Protein AF-A0A2H4YPV9-F1 (afdb_monomer_lite)

pLDDT: mean 78.79, std 18.48, range [28.16, 96.06]

Structure (mmCIF, N/CA/C/O backbone):
data_AF-A0A2H4YPV9-F1
#
_entry.id   AF-A0A2H4YPV9-F1
#
loop_
_atom_site.group_PDB
_atom_site.id
_atom_site.type_symbol
_atom_site.label_atom_id
_atom_site.label_alt_id
_atom_site.label_comp_id
_atom_site.label_asym_id
_atom_site.label_entity_id
_atom_site.label_seq_id
_atom_site.pdbx_PDB_ins_code
_atom_site.Cartn_x
_atom_site.Cartn_y
_atom_site.Cartn_z
_atom_site.occupancy
_atom_site.B_iso_or_equiv
_atom_site.auth_seq_id
_atom_site.auth_comp_id
_atom_site.auth_asym_id
_atom_site.auth_atom_id
_atom_site.pdbx_PDB_model_num
ATOM 1 N N . MET A 1 1 ? -13.874 -29.409 2.229 1.00 28.16 1 MET A N 1
ATOM 2 C CA . MET A 1 1 ? -12.732 -29.081 1.347 1.00 28.16 1 MET A CA 1
ATOM 3 C C . MET A 1 1 ? -13.156 -27.949 0.430 1.00 28.16 1 MET A C 1
ATOM 5 O O . MET A 1 1 ? -14.057 -28.154 -0.370 1.00 28.16 1 MET A O 1
ATOM 9 N N . PHE A 1 2 ? -12.592 -26.752 0.589 1.00 29.55 2 PHE A N 1
ATOM 10 C CA . PHE A 1 2 ? -12.852 -25.642 -0.331 1.00 29.55 2 PHE A CA 1
ATOM 11 C C . PHE A 1 2 ? -11.854 -25.733 -1.492 1.00 29.55 2 PHE A C 1
ATOM 13 O O . PHE A 1 2 ? -10.652 -25.669 -1.233 1.00 29.55 2 PHE A O 1
ATOM 20 N N . PRO A 1 3 ? -12.304 -25.900 -2.747 1.00 36.28 3 PRO A N 1
ATOM 21 C CA . PRO A 1 3 ? -11.403 -25.900 -3.883 1.00 36.28 3 PRO A CA 1
ATOM 22 C C . PRO A 1 3 ? -10.930 -24.463 -4.099 1.00 36.28 3 PRO A C 1
ATOM 24 O O . PRO A 1 3 ? -11.750 -23.556 -4.227 1.00 36.28 3 PRO A O 1
ATOM 27 N N . ASN A 1 4 ? -9.611 -24.272 -4.058 1.00 38.09 4 ASN A N 1
ATOM 28 C CA . ASN A 1 4 ? -8.846 -23.132 -4.566 1.00 38.09 4 ASN A CA 1
ATOM 29 C C . ASN A 1 4 ? -9.707 -21.984 -5.114 1.00 38.09 4 ASN A C 1
ATOM 31 O O . ASN A 1 4 ? -9.974 -21.910 -6.317 1.00 38.09 4 ASN A O 1
ATOM 35 N N . ARG A 1 5 ? -10.124 -21.068 -4.229 1.00 31.33 5 ARG A N 1
ATOM 36 C CA . ARG A 1 5 ? -10.693 -19.784 -4.638 1.00 31.33 5 ARG A CA 1
ATOM 37 C C . ARG A 1 5 ? -9.573 -18.993 -5.305 1.00 31.33 5 ARG A C 1
ATOM 39 O O . ARG A 1 5 ? -8.854 -18.248 -4.648 1.00 31.33 5 ARG A O 1
ATOM 46 N N . ARG A 1 6 ? -9.410 -19.183 -6.617 1.00 36.03 6 ARG A N 1
ATOM 47 C CA . ARG A 1 6 ? -8.766 -18.194 -7.481 1.00 36.03 6 ARG A CA 1
ATOM 48 C C . ARG A 1 6 ? -9.401 -16.853 -7.124 1.00 36.03 6 ARG A C 1
ATOM 50 O O . ARG A 1 6 ? -10.625 -16.729 -7.167 1.00 36.03 6 ARG A O 1
ATOM 57 N N . PHE A 1 7 ? -8.587 -15.893 -6.702 1.00 32.81 7 PHE A N 1
ATOM 58 C CA . PHE A 1 7 ? -9.031 -14.517 -6.550 1.00 32.81 7 PHE A CA 1
ATOM 59 C C . PHE A 1 7 ? -9.623 -14.095 -7.898 1.00 32.81 7 PHE A C 1
ATOM 61 O O . PHE A 1 7 ? -8.915 -14.062 -8.903 1.00 32.81 7 PHE A O 1
ATOM 68 N N . TRP A 1 8 ? -10.933 -13.852 -7.949 1.00 33.91 8 TRP A N 1
ATOM 69 C CA . TRP A 1 8 ? -11.574 -13.299 -9.135 1.00 33.91 8 TRP A CA 1
ATOM 70 C C . TRP A 1 8 ? -11.128 -11.838 -9.255 1.00 33.91 8 TRP A C 1
ATOM 72 O O . TRP A 1 8 ? -11.745 -10.936 -8.694 1.00 33.91 8 TRP A O 1
ATOM 82 N N . VAL A 1 9 ? -10.033 -11.599 -9.978 1.00 42.66 9 VAL A N 1
ATOM 83 C CA . VAL A 1 9 ? -9.605 -10.264 -10.437 1.00 42.66 9 VAL A CA 1
ATOM 84 C C . VAL A 1 9 ? -10.377 -9.920 -11.725 1.00 42.66 9 VAL A C 1
ATOM 86 O O . VAL A 1 9 ? -9.798 -9.533 -12.728 1.00 42.66 9 VAL A O 1
ATOM 89 N N . GLY A 1 10 ? -11.687 -10.193 -11.741 1.00 33.72 10 GLY A N 1
ATOM 90 C CA . GLY A 1 10 ? -12.486 -10.236 -12.973 1.00 33.72 10 GLY A CA 1
ATOM 91 C C . GLY A 1 10 ? -13.178 -8.927 -13.351 1.00 33.72 10 GLY A C 1
ATOM 92 O O . GLY A 1 10 ? -13.371 -8.691 -14.530 1.00 33.72 10 GLY A O 1
ATOM 93 N N . ASP A 1 11 ? -13.514 -8.067 -12.383 1.00 41.62 11 ASP A N 1
ATOM 94 C CA . ASP A 1 11 ? -14.366 -6.884 -12.640 1.00 41.62 11 ASP A CA 1
ATOM 95 C C . ASP A 1 11 ? -14.076 -5.682 -11.725 1.00 41.62 11 ASP A C 1
ATOM 97 O O . ASP A 1 11 ? -14.858 -4.732 -11.617 1.00 41.62 11 ASP A O 1
ATOM 101 N N . ARG A 1 12 ? -12.944 -5.684 -11.013 1.00 54.03 12 ARG A N 1
ATOM 102 C CA . ARG A 1 12 ? -12.634 -4.583 -10.094 1.00 54.03 12 ARG A CA 1
ATOM 103 C C . ARG A 1 12 ? -12.061 -3.410 -10.881 1.00 54.03 12 ARG A C 1
ATOM 105 O O . ARG A 1 12 ? -10.853 -3.336 -11.088 1.00 54.03 12 ARG A O 1
ATOM 112 N N . LYS A 1 13 ? -12.923 -2.466 -11.279 1.00 58.62 13 LYS A N 1
ATOM 113 C CA . LYS A 1 13 ? -12.476 -1.101 -11.601 1.00 58.62 13 LYS A CA 1
ATOM 114 C C . LYS A 1 13 ? -11.578 -0.621 -10.460 1.00 58.62 13 LYS A C 1
ATOM 116 O O . LYS A 1 13 ? -11.922 -0.801 -9.289 1.00 58.62 13 LYS A O 1
ATOM 121 N N . HIS A 1 14 ? -10.424 -0.055 -10.799 1.00 62.91 14 HIS A N 1
ATOM 122 C CA . HIS A 1 14 ? -9.534 0.529 -9.803 1.00 62.91 14 HIS A CA 1
ATOM 12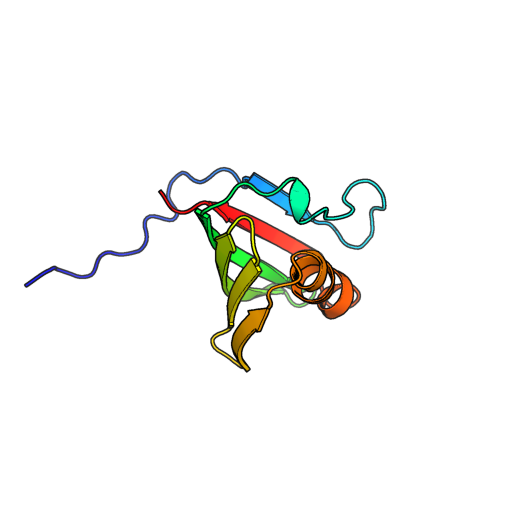3 C C . HIS A 1 14 ? -10.314 1.572 -9.008 1.00 62.91 14 HIS A C 1
ATOM 125 O O . HIS A 1 14 ? -10.974 2.427 -9.598 1.00 62.91 14 HIS A O 1
ATOM 131 N N . ALA A 1 15 ? -10.254 1.489 -7.683 1.00 60.38 15 ALA A N 1
ATOM 132 C CA . ALA A 1 15 ? -10.867 2.509 -6.845 1.00 60.38 15 ALA A CA 1
ATOM 133 C C . ALA A 1 15 ? -10.028 3.795 -6.886 1.00 60.38 15 ALA A C 1
ATOM 135 O O . ALA A 1 15 ? -10.578 4.890 -6.877 1.00 60.38 15 ALA A O 1
ATOM 136 N N . TYR A 1 16 ? -8.702 3.647 -6.984 1.00 67.00 16 TYR A N 1
ATOM 137 C CA . TYR A 1 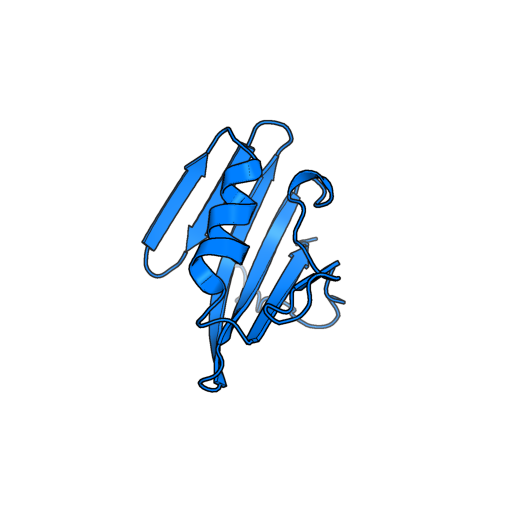16 ? -7.750 4.752 -7.047 1.00 67.00 16 TYR A CA 1
ATOM 138 C C . TYR A 1 16 ? -6.582 4.381 -7.968 1.00 67.00 16 TYR A C 1
ATOM 140 O O . TYR A 1 16 ? -6.148 3.222 -7.992 1.00 67.00 16 TYR A O 1
ATOM 148 N N . LEU A 1 17 ? -6.088 5.377 -8.708 1.00 67.56 17 LEU A N 1
ATOM 149 C CA . LEU A 1 17 ? -4.900 5.303 -9.555 1.00 67.56 17 LEU A CA 1
ATOM 150 C C . LEU A 1 17 ? -3.954 6.443 -9.182 1.00 67.56 17 LEU A C 1
ATOM 152 O O . LEU A 1 17 ? -4.322 7.613 -9.276 1.00 67.56 17 LEU A O 1
ATOM 156 N N . PHE A 1 18 ? -2.736 6.084 -8.797 1.00 68.81 18 PHE A N 1
ATOM 157 C CA . PHE A 1 18 ? -1.646 7.026 -8.576 1.00 68.81 18 PHE A CA 1
ATOM 158 C C . PHE A 1 18 ? -0.670 6.988 -9.753 1.00 68.81 18 PHE A C 1
ATOM 160 O O . PHE A 1 18 ? -0.280 5.903 -10.189 1.00 68.81 18 PHE A O 1
ATOM 167 N N . TRP A 1 19 ? -0.243 8.164 -10.220 1.00 65.25 19 TRP A N 1
ATOM 168 C CA . TRP A 1 19 ? 0.857 8.314 -11.170 1.00 65.25 19 TRP A CA 1
ATOM 169 C C . TRP A 1 19 ? 1.874 9.308 -10.615 1.00 65.25 19 TRP A C 1
ATOM 171 O O . TRP A 1 19 ? 1.572 10.491 -10.464 1.00 65.25 19 TRP A O 1
ATOM 181 N N . GLU A 1 20 ? 3.087 8.821 -10.359 1.00 62.50 20 GLU A N 1
ATOM 182 C CA . GLU A 1 20 ? 4.173 9.578 -9.736 1.00 62.50 20 GLU A CA 1
ATOM 183 C C . GLU A 1 20 ? 4.414 10.957 -10.364 1.00 62.50 20 GLU A C 1
ATOM 185 O O . GLU A 1 20 ? 4.548 11.956 -9.661 1.00 62.50 20 GLU A O 1
ATOM 190 N N . LYS A 1 21 ? 4.440 11.032 -11.697 1.00 60.91 21 LYS A N 1
ATOM 191 C CA . LYS A 1 21 ? 4.838 12.248 -12.419 1.00 60.91 21 LYS A CA 1
ATOM 192 C C . LYS A 1 21 ? 3.739 13.302 -12.526 1.00 60.91 21 LYS A C 1
ATOM 194 O O . LYS A 1 21 ? 3.906 14.282 -13.248 1.00 60.91 21 LYS A O 1
ATOM 199 N N . SER A 1 22 ? 2.608 13.119 -11.849 1.00 62.31 22 SER A N 1
ATOM 200 C CA . SER A 1 22 ? 1.477 14.031 -11.956 1.00 62.31 22 SER A CA 1
ATOM 201 C C . SER A 1 22 ? 0.999 14.489 -10.574 1.00 62.31 22 SER A C 1
ATOM 203 O O . SER A 1 22 ? 0.331 13.726 -9.873 1.00 62.31 22 SER A O 1
ATOM 205 N N . PRO A 1 23 ? 1.227 15.773 -10.219 1.00 59.25 23 PRO A N 1
ATOM 206 C CA . PRO A 1 23 ? 0.726 16.382 -8.982 1.00 59.25 23 PRO A CA 1
ATOM 207 C C . PRO A 1 23 ? -0.793 16.255 -8.809 1.00 59.25 23 PRO A C 1
ATOM 209 O O . PRO A 1 23 ? -1.304 16.312 -7.699 1.00 59.25 23 PRO A O 1
ATOM 212 N N . LYS A 1 24 ? -1.526 16.053 -9.913 1.00 64.06 24 LYS A N 1
ATOM 213 C CA . LYS A 1 24 ? -2.981 15.861 -9.912 1.00 64.06 24 LYS A CA 1
ATOM 214 C C . LYS A 1 24 ? -3.440 14.562 -9.241 1.00 64.06 24 LYS A C 1
ATOM 216 O O . LYS A 1 24 ? -4.631 14.440 -8.986 1.00 64.06 24 LYS A O 1
ATOM 221 N N . TYR A 1 25 ? -2.545 13.604 -8.990 1.00 66.12 25 TYR A N 1
ATOM 222 C CA . TYR A 1 25 ? -2.894 12.312 -8.388 1.00 66.12 25 TYR A CA 1
ATOM 223 C C . TYR A 1 25 ? -2.298 12.131 -6.994 1.00 66.12 25 TYR A C 1
ATOM 225 O O . TYR A 1 25 ? -2.038 11.003 -6.605 1.00 66.12 25 TYR A O 1
ATOM 233 N N . GLU A 1 26 ? -2.051 13.203 -6.237 1.00 75.00 26 GLU A N 1
ATOM 234 C CA . GLU A 1 26 ? -1.576 13.069 -4.858 1.00 75.00 26 GLU A CA 1
ATOM 235 C C . GLU A 1 26 ? -2.509 12.161 -4.035 1.00 75.00 26 GLU A C 1
ATOM 237 O O . GLU A 1 26 ? -3.714 12.390 -3.949 1.00 75.00 26 GLU A O 1
ATOM 242 N N . PHE A 1 27 ? -1.953 11.105 -3.439 1.00 81.44 27 PHE A N 1
ATOM 243 C CA . PHE A 1 27 ? -2.728 10.138 -2.680 1.00 81.44 27 PHE A CA 1
ATOM 244 C C . PHE A 1 27 ? -3.032 10.671 -1.279 1.00 81.44 27 PHE A C 1
ATOM 246 O O . PHE A 1 27 ? -2.131 10.972 -0.488 1.00 81.44 27 PHE A O 1
ATOM 253 N N . ASN A 1 28 ? -4.322 10.723 -0.953 1.00 84.62 28 ASN A N 1
ATOM 254 C CA . ASN A 1 28 ? -4.821 11.067 0.368 1.00 84.62 28 ASN A CA 1
ATOM 255 C C . ASN A 1 28 ? -5.409 9.819 1.055 1.00 84.62 28 ASN A C 1
ATOM 257 O O . ASN A 1 28 ? -6.515 9.392 0.717 1.00 84.62 28 ASN A O 1
ATOM 261 N N . PRO A 1 29 ? -4.732 9.245 2.069 1.00 84.19 29 PRO A N 1
ATOM 262 C CA . PRO A 1 29 ? -5.210 8.053 2.772 1.00 84.19 29 PRO A CA 1
ATOM 263 C C . PRO A 1 29 ? -6.599 8.198 3.400 1.00 84.19 29 PRO A C 1
ATOM 265 O O . PRO A 1 29 ? -7.265 7.193 3.640 1.00 84.19 29 PRO A O 1
ATOM 268 N N . ARG A 1 30 ? -7.041 9.431 3.688 1.00 84.38 30 ARG A N 1
ATOM 269 C CA . ARG A 1 30 ? -8.355 9.706 4.287 1.00 84.38 30 ARG A CA 1
ATOM 270 C C . ARG A 1 30 ? -9.511 9.533 3.305 1.00 84.38 30 ARG A C 1
ATOM 272 O O . ARG A 1 30 ? -10.626 9.286 3.746 1.00 84.38 30 ARG A O 1
ATOM 279 N N . GLU A 1 31 ? -9.252 9.643 2.004 1.00 84.44 31 GLU A N 1
ATOM 280 C CA . GLU A 1 31 ? -10.262 9.441 0.958 1.00 84.44 31 GLU A CA 1
ATOM 281 C C . GLU A 1 31 ? -10.538 7.960 0.695 1.00 84.44 31 GLU A C 1
ATOM 283 O O . GLU A 1 31 ? -11.586 7.618 0.150 1.00 84.44 31 GLU A O 1
ATOM 288 N N . LEU A 1 32 ? -9.624 7.074 1.102 1.00 86.06 32 LEU A N 1
ATOM 289 C CA . LEU A 1 32 ? -9.822 5.634 1.031 1.00 86.06 32 LEU A CA 1
ATOM 290 C C . LEU A 1 32 ? -10.846 5.217 2.110 1.00 86.06 32 LEU A C 1
ATOM 292 O O . LEU A 1 32 ? -10.650 5.531 3.285 1.00 86.06 32 LEU A O 1
ATOM 296 N N . PRO A 1 33 ? -11.941 4.509 1.786 1.00 88.12 33 PRO A N 1
ATOM 297 C CA . PRO A 1 33 ? -12.881 4.049 2.802 1.00 88.12 33 PRO A CA 1
ATOM 298 C C . PRO A 1 33 ? -12.257 2.954 3.671 1.00 88.12 33 PRO A C 1
ATOM 300 O O . PRO A 1 33 ? -11.242 2.354 3.321 1.00 88.12 33 PRO A O 1
ATOM 303 N N . ASP A 1 34 ? -12.878 2.668 4.808 1.00 90.69 34 ASP A N 1
ATOM 304 C CA . ASP A 1 34 ? -12.496 1.503 5.601 1.00 90.69 34 ASP A CA 1
ATOM 305 C C . ASP A 1 34 ? -12.805 0.201 4.847 1.00 90.69 34 ASP A C 1
ATOM 307 O O . ASP A 1 34 ? -13.790 0.085 4.099 1.00 90.69 34 ASP A O 1
ATOM 311 N N . GLY A 1 35 ? -11.939 -0.790 5.036 1.00 90.62 35 GLY A N 1
ATOM 312 C CA . GLY A 1 35 ? -12.054 -2.091 4.396 1.00 90.62 35 GLY A CA 1
ATOM 313 C C . GLY A 1 35 ? -10.715 -2.739 4.084 1.00 90.62 35 GLY A C 1
ATOM 314 O O . GLY A 1 35 ? -9.647 -2.251 4.457 1.00 90.62 35 GLY A O 1
ATOM 315 N N . ASP A 1 36 ? -10.810 -3.855 3.372 1.00 92.12 36 ASP A N 1
ATOM 316 C CA . ASP A 1 36 ? -9.671 -4.627 2.900 1.00 92.12 36 ASP A CA 1
ATOM 317 C C . ASP A 1 36 ? -9.414 -4.320 1.419 1.00 92.12 36 ASP A C 1
ATOM 319 O O . ASP A 1 36 ? -10.346 -4.119 0.636 1.00 92.12 36 ASP A O 1
ATOM 323 N N . PHE A 1 37 ? -8.146 -4.273 1.029 1.00 91.19 37 PHE A N 1
ATOM 324 C CA . PHE A 1 37 ? -7.689 -3.866 -0.291 1.00 91.19 37 PHE A CA 1
ATOM 325 C C . PHE A 1 37 ? -6.531 -4.743 -0.762 1.00 91.19 37 PHE A C 1
ATOM 327 O O . PHE A 1 37 ? -5.682 -5.158 0.027 1.00 91.19 37 PHE A O 1
ATOM 334 N N . ILE A 1 38 ? -6.471 -4.964 -2.071 1.00 92.44 38 ILE A N 1
ATOM 335 C CA . ILE A 1 38 ? -5.262 -5.409 -2.764 1.00 92.44 38 ILE A CA 1
ATOM 336 C C . ILE A 1 38 ? -4.693 -4.203 -3.493 1.00 92.44 38 ILE A C 1
ATOM 338 O O . ILE A 1 38 ? -5.420 -3.494 -4.190 1.00 92.44 38 ILE A O 1
ATOM 342 N N . ILE A 1 39 ? -3.399 -3.969 -3.327 1.00 91.06 39 ILE A N 1
ATOM 343 C CA . ILE A 1 39 ? -2.686 -2.872 -3.965 1.00 91.06 39 ILE A CA 1
ATOM 344 C C . ILE A 1 39 ? -1.648 -3.475 -4.893 1.00 91.06 39 ILE A C 1
ATOM 346 O O . ILE A 1 39 ? -0.840 -4.291 -4.460 1.00 91.06 39 ILE A O 1
ATOM 350 N N . ASN A 1 40 ? -1.679 -3.072 -6.157 1.00 90.44 40 ASN A N 1
ATOM 351 C CA . ASN A 1 40 ? -0.700 -3.479 -7.150 1.00 90.44 40 ASN A CA 1
ATOM 352 C C . ASN A 1 40 ? 0.200 -2.287 -7.485 1.00 90.44 40 ASN A C 1
ATOM 354 O O . ASN A 1 40 ? -0.287 -1.254 -7.947 1.00 90.44 40 ASN A O 1
ATOM 358 N N . ILE A 1 41 ? 1.493 -2.430 -7.225 1.00 89.62 41 ILE A N 1
ATOM 359 C CA . ILE A 1 41 ? 2.533 -1.445 -7.513 1.00 89.62 41 ILE A CA 1
ATOM 360 C C . ILE A 1 41 ? 3.199 -1.884 -8.815 1.00 89.62 41 ILE A C 1
ATOM 362 O O . ILE A 1 41 ? 3.775 -2.966 -8.878 1.00 89.62 41 ILE A O 1
ATOM 366 N N . VAL A 1 42 ? 3.097 -1.066 -9.857 1.00 88.62 42 VAL A N 1
ATOM 367 C CA . VAL A 1 42 ? 3.663 -1.340 -11.183 1.00 88.62 42 VAL A CA 1
ATOM 368 C C . VAL A 1 42 ? 4.894 -0.467 -11.373 1.00 88.62 42 VAL A C 1
ATOM 370 O O . VAL A 1 42 ? 4.787 0.761 -11.347 1.00 88.62 42 VAL A O 1
ATOM 373 N N . TYR A 1 43 ? 6.055 -1.091 -11.540 1.00 87.62 43 TYR A N 1
ATOM 374 C CA . TYR A 1 43 ? 7.342 -0.411 -11.668 1.00 87.62 43 TYR A CA 1
ATOM 375 C C . TYR A 1 43 ? 7.663 -0.078 -13.130 1.00 87.62 43 TYR A C 1
ATOM 377 O O . TYR A 1 43 ? 7.162 -0.718 -14.053 1.00 87.62 43 TYR A O 1
ATOM 385 N N . TYR A 1 44 ? 8.565 0.883 -13.353 1.00 83.88 44 TYR A N 1
ATOM 386 C CA . TYR A 1 44 ? 9.037 1.230 -14.704 1.00 83.88 44 TYR A CA 1
ATOM 387 C C . TYR A 1 44 ? 9.757 0.076 -15.436 1.00 83.88 44 TYR A C 1
ATOM 389 O O . TYR A 1 44 ? 9.931 0.142 -16.650 1.00 83.88 44 TYR A O 1
ATOM 397 N N . THR A 1 45 ? 10.177 -0.976 -14.723 1.00 86.06 45 THR A N 1
ATOM 398 C CA . THR A 1 45 ? 10.836 -2.169 -15.288 1.00 86.06 45 THR A CA 1
ATOM 399 C C . THR A 1 45 ? 9.866 -3.179 -15.910 1.00 86.06 45 THR A C 1
ATOM 401 O O . THR A 1 45 ? 10.311 -4.208 -16.406 1.00 86.06 45 THR A O 1
ATOM 404 N N . ASN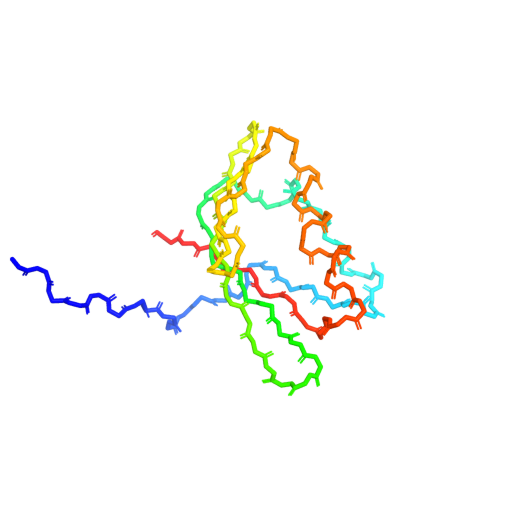 A 1 46 ? 8.559 -2.889 -15.924 1.00 75.38 46 ASN A N 1
ATOM 405 C CA . ASN A 1 46 ? 7.468 -3.825 -16.238 1.00 75.38 46 ASN A CA 1
ATOM 406 C C . ASN A 1 46 ? 7.263 -4.946 -15.202 1.00 75.38 46 ASN A C 1
ATOM 408 O O . ASN A 1 46 ? 6.461 -5.849 -15.436 1.00 75.38 46 ASN A O 1
ATOM 412 N N . ASP A 1 47 ? 7.923 -4.870 -14.045 1.00 86.06 47 ASP A N 1
ATOM 413 C CA . ASP A 1 47 ? 7.619 -5.727 -12.902 1.00 86.06 47 ASP A CA 1
ATOM 414 C C . ASP A 1 47 ? 6.418 -5.181 -12.119 1.00 86.06 47 ASP A C 1
ATOM 416 O O . ASP A 1 47 ? 6.162 -3.971 -12.081 1.00 86.06 47 ASP A O 1
ATOM 420 N N . CYS A 1 48 ? 5.692 -6.071 -11.443 1.00 88.19 48 CYS A N 1
ATOM 421 C CA . CYS A 1 48 ? 4.607 -5.695 -10.545 1.00 88.19 48 CYS A CA 1
ATOM 422 C C . CYS A 1 48 ? 4.736 -6.372 -9.181 1.00 88.19 48 CYS A C 1
ATOM 424 O O . CYS A 1 48 ? 5.152 -7.527 -9.082 1.00 88.19 48 CYS A O 1
ATOM 426 N N . HIS A 1 49 ? 4.317 -5.663 -8.136 1.00 90.31 49 HIS A N 1
ATOM 427 C CA . HIS A 1 49 ? 4.312 -6.152 -6.764 1.00 90.31 49 HIS A CA 1
ATOM 428 C C . HIS A 1 49 ? 2.954 -5.931 -6.112 1.00 90.31 49 HIS A C 1
ATOM 430 O O . HIS A 1 49 ? 2.440 -4.813 -6.076 1.00 90.31 49 HIS A O 1
ATOM 436 N N . ALA A 1 50 ? 2.380 -7.003 -5.572 1.00 92.25 50 ALA A N 1
ATOM 437 C CA . ALA A 1 50 ? 1.080 -6.965 -4.923 1.00 92.25 50 ALA A CA 1
ATOM 438 C C . ALA A 1 50 ? 1.226 -7.021 -3.399 1.00 92.25 50 ALA A C 1
ATOM 440 O O . ALA A 1 50 ? 1.891 -7.902 -2.854 1.00 92.25 50 ALA A O 1
ATOM 441 N N . ILE A 1 51 ? 0.541 -6.111 -2.711 1.00 93.75 51 ILE A N 1
ATOM 442 C CA . ILE A 1 51 ? 0.438 -6.076 -1.249 1.00 93.75 51 ILE A CA 1
ATOM 4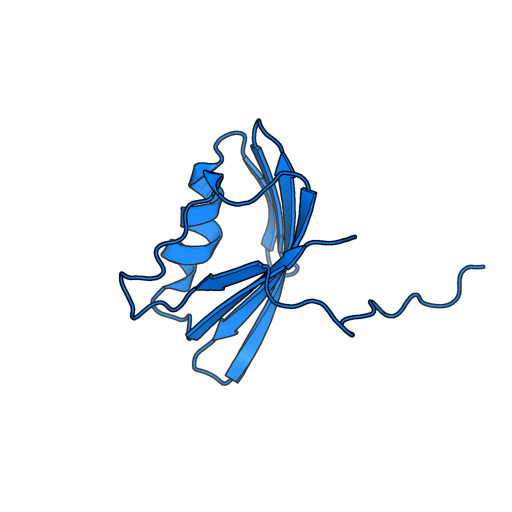43 C C . ILE A 1 51 ? -1.032 -6.073 -0.826 1.00 93.75 51 ILE A C 1
ATOM 445 O O . ILE A 1 51 ? -1.913 -5.646 -1.578 1.00 93.75 51 ILE A O 1
ATOM 449 N N . ALA A 1 52 ? -1.306 -6.536 0.390 1.00 95.25 52 ALA A N 1
ATOM 450 C CA . ALA A 1 52 ? -2.628 -6.442 0.997 1.00 95.25 52 ALA A CA 1
ATOM 451 C C . ALA A 1 52 ? -2.658 -5.301 2.019 1.00 95.25 52 ALA A C 1
ATOM 453 O O . ALA A 1 52 ? -1.700 -5.089 2.758 1.00 95.25 52 ALA A O 1
ATOM 454 N N . LEU A 1 53 ? -3.769 -4.576 2.075 1.00 94.62 53 LEU A N 1
ATOM 455 C CA . LEU A 1 53 ? -4.011 -3.503 3.033 1.00 94.62 53 LEU A CA 1
ATOM 456 C C . LEU A 1 53 ? -5.351 -3.746 3.719 1.00 94.62 53 LEU A C 1
ATOM 458 O O . LEU A 1 53 ? -6.358 -3.964 3.059 1.00 94.62 53 LEU A O 1
ATOM 462 N N . ARG A 1 54 ? -5.380 -3.597 5.035 1.00 94.75 54 ARG A N 1
ATOM 463 C CA . ARG A 1 54 ? -6.590 -3.371 5.817 1.00 94.75 54 ARG A CA 1
ATOM 464 C C . ARG A 1 54 ? -6.546 -1.955 6.360 1.00 94.75 54 ARG A C 1
ATOM 466 O O . ARG A 1 54 ? -5.625 -1.605 7.093 1.00 94.75 54 ARG A O 1
ATOM 473 N N . LYS A 1 55 ? -7.544 -1.148 6.021 1.00 91.81 55 LYS A N 1
ATOM 474 C CA . LYS A 1 55 ? -7.718 0.208 6.542 1.00 91.81 55 LYS A CA 1
ATOM 475 C C . LYS A 1 55 ? -8.914 0.252 7.487 1.00 91.81 55 LYS A C 1
ATOM 477 O O . LYS A 1 55 ? -9.996 -0.228 7.149 1.00 91.81 55 LYS A O 1
ATOM 482 N N . LYS A 1 56 ? -8.712 0.862 8.650 1.00 89.44 56 LYS A N 1
ATOM 483 C CA . LYS A 1 56 ? -9.732 1.167 9.657 1.00 89.44 56 LYS A CA 1
ATOM 484 C C . LYS A 1 56 ? -9.657 2.655 10.003 1.00 89.44 56 LYS A C 1
ATOM 486 O O . LYS A 1 56 ? -8.625 3.292 9.798 1.00 89.44 56 LYS A O 1
ATOM 491 N N . GLN A 1 57 ? -10.710 3.190 10.610 1.00 82.44 57 GLN A N 1
ATOM 492 C CA . GLN A 1 57 ? -10.764 4.585 11.051 1.00 82.44 57 GLN A CA 1
ATOM 493 C C . GLN A 1 57 ? -9.577 4.992 11.945 1.00 82.44 57 GLN A C 1
ATOM 495 O O . GLN A 1 57 ? -9.113 6.127 11.869 1.00 82.44 57 GLN A O 1
ATOM 500 N N . CYS A 1 58 ? -9.070 4.062 12.759 1.00 84.00 58 CYS A N 1
ATOM 501 C CA . CYS A 1 58 ? -7.973 4.277 13.703 1.00 84.00 58 CYS A CA 1
ATOM 502 C C . CYS A 1 58 ? -6.598 3.789 13.220 1.00 84.00 58 CYS A C 1
ATOM 504 O O . CYS A 1 58 ? -5.671 3.775 14.021 1.00 84.00 58 CYS A O 1
ATOM 506 N N . GLY A 1 59 ? -6.444 3.343 11.966 1.00 92.06 59 GLY A N 1
ATOM 507 C CA . GLY A 1 59 ? -5.141 2.866 11.504 1.00 92.06 59 GLY A CA 1
ATOM 508 C C . GLY A 1 59 ? -5.151 1.963 10.277 1.00 92.06 59 GLY A C 1
ATOM 509 O O . GLY A 1 59 ? -6.158 1.779 9.589 1.00 92.06 59 GLY A O 1
ATOM 510 N N . ILE A 1 60 ? -3.986 1.386 10.008 1.00 94.88 60 ILE A N 1
ATOM 511 C CA . ILE A 1 60 ? -3.701 0.543 8.853 1.00 94.88 60 ILE A CA 1
ATOM 512 C C . ILE A 1 60 ? -2.943 -0.719 9.262 1.00 94.88 60 ILE A C 1
ATOM 514 O O . ILE A 1 60 ? -2.115 -0.714 10.173 1.00 94.88 60 ILE A O 1
ATOM 518 N N . GLU A 1 61 ? -3.194 -1.798 8.532 1.00 95.88 61 GLU A N 1
ATOM 519 C CA . GLU A 1 61 ? -2.400 -3.023 8.557 1.00 95.88 61 GLU A CA 1
ATOM 520 C C . GLU A 1 61 ? -2.016 -3.342 7.106 1.00 95.88 61 GLU A C 1
ATOM 522 O O . GLU A 1 61 ? -2.888 -3.565 6.267 1.00 95.88 61 GLU A O 1
ATOM 527 N N . VAL A 1 62 ? -0.724 -3.323 6.787 1.00 94.81 62 VAL A N 1
ATOM 528 C CA . VAL A 1 62 ? -0.189 -3.596 5.447 1.00 94.81 62 VAL A CA 1
ATOM 529 C C . VAL A 1 62 ? 0.588 -4.900 5.491 1.00 94.81 62 VAL A C 1
ATOM 531 O O . VAL A 1 62 ? 1.523 -5.040 6.272 1.00 94.81 62 VAL A O 1
ATOM 534 N N . PHE A 1 63 ? 0.223 -5.854 4.645 1.00 95.31 63 PHE A N 1
ATOM 535 C CA . PHE A 1 63 ? 0.981 -7.080 4.445 1.00 95.31 63 PHE A CA 1
ATOM 536 C C . PHE A 1 63 ? 1.691 -7.031 3.095 1.00 95.31 63 PHE A C 1
ATOM 538 O O . PHE A 1 63 ? 1.052 -7.046 2.039 1.00 95.31 63 PHE A O 1
ATOM 545 N N . ASN A 1 64 ? 3.018 -6.994 3.144 1.00 93.31 64 ASN A N 1
ATOM 546 C CA . ASN A 1 64 ? 3.886 -7.061 1.983 1.00 93.31 64 ASN A CA 1
ATOM 547 C C . ASN A 1 64 ? 4.594 -8.427 1.981 1.00 93.31 64 ASN A C 1
ATOM 549 O O . ASN A 1 64 ? 5.331 -8.707 2.924 1.00 93.31 64 ASN A O 1
ATOM 553 N N . PRO A 1 65 ? 4.430 -9.266 0.943 1.00 92.12 65 PRO A N 1
ATOM 554 C CA . PRO A 1 65 ? 5.078 -10.579 0.877 1.00 92.12 65 PRO A CA 1
ATOM 555 C C . PRO A 1 65 ? 6.603 -10.564 1.073 1.00 92.12 65 PRO A C 1
ATOM 557 O O . PRO A 1 65 ? 7.155 -11.554 1.544 1.00 92.12 65 PRO A O 1
ATOM 560 N N . ASN A 1 66 ? 7.271 -9.450 0.754 1.00 90.81 66 ASN A N 1
ATOM 561 C CA . ASN A 1 66 ? 8.725 -9.303 0.864 1.00 90.81 66 ASN A CA 1
ATOM 562 C C . ASN A 1 66 ? 9.181 -8.736 2.221 1.00 90.81 66 ASN A C 1
ATOM 564 O O . ASN A 1 66 ? 10.327 -8.941 2.607 1.00 90.81 66 ASN A O 1
ATOM 568 N N . GLU A 1 67 ? 8.317 -8.004 2.934 1.00 91.81 67 GLU A N 1
ATOM 569 C CA . GLU A 1 67 ? 8.677 -7.280 4.173 1.00 91.81 67 GLU A CA 1
ATOM 570 C C . GLU A 1 67 ? 7.930 -7.793 5.417 1.00 91.81 67 GLU A C 1
ATOM 572 O O . GLU A 1 67 ? 8.294 -7.470 6.545 1.00 91.81 67 GLU A O 1
ATOM 577 N N . GLY A 1 68 ? 6.879 -8.591 5.231 1.00 93.88 68 GLY A N 1
ATOM 578 C CA . GLY A 1 68 ? 5.994 -9.050 6.294 1.00 93.88 68 GLY A CA 1
ATOM 579 C C . GLY A 1 68 ? 4.856 -8.073 6.606 1.00 93.88 68 GLY A C 1
ATOM 580 O O . GLY A 1 68 ? 4.342 -7.365 5.736 1.00 93.88 68 GLY A O 1
ATOM 581 N N . LEU A 1 69 ? 4.402 -8.099 7.861 1.00 95.12 69 LEU A N 1
ATOM 582 C CA . LEU A 1 69 ? 3.249 -7.338 8.341 1.00 95.12 69 LEU A CA 1
ATOM 583 C C . LEU A 1 69 ? 3.691 -6.035 9.017 1.00 95.12 69 LEU A C 1
ATOM 585 O O . LEU A 1 69 ? 4.402 -6.059 10.018 1.00 95.12 69 LEU A O 1
ATOM 589 N N . PHE A 1 70 ? 3.185 -4.913 8.520 1.00 93.94 70 PHE A N 1
ATOM 590 C CA . PHE A 1 70 ? 3.328 -3.583 9.100 1.00 93.94 70 PHE A CA 1
ATOM 591 C C . PHE A 1 70 ? 1.984 -3.104 9.660 1.00 93.94 70 PHE A C 1
ATOM 593 O O . PHE A 1 70 ? 0.941 -3.301 9.037 1.00 93.94 70 PHE A O 1
ATOM 600 N N . LYS A 1 71 ? 1.992 -2.457 10.828 1.00 96.06 71 LYS A N 1
ATOM 601 C CA . LYS A 1 71 ? 0.800 -1.858 11.444 1.00 96.06 71 LYS A CA 1
ATOM 602 C C . LYS A 1 71 ? 1.106 -0.440 11.896 1.00 96.06 71 LYS A C 1
ATOM 604 O O . LYS A 1 71 ? 2.189 -0.195 12.417 1.00 96.06 71 LYS A O 1
ATOM 609 N N . SER A 1 72 ? 0.146 0.461 11.733 1.00 95.12 72 SER A N 1
ATOM 610 C CA . SER A 1 72 ? 0.237 1.824 12.257 1.00 95.12 72 SER A CA 1
ATOM 611 C C . SER A 1 72 ? -1.137 2.363 12.631 1.00 95.12 72 SER A C 1
ATOM 613 O O . SER A 1 72 ? -2.114 2.124 11.925 1.00 95.12 72 SER A O 1
ATOM 615 N N . GLU A 1 73 ? -1.209 3.118 13.724 1.00 95.00 73 GLU A N 1
ATOM 616 C CA . GLU A 1 73 ? -2.403 3.880 14.115 1.00 95.00 73 GLU A CA 1
ATOM 617 C C . GLU A 1 73 ? -2.503 5.219 13.359 1.00 95.00 73 GLU A C 1
ATOM 619 O O . GLU A 1 73 ? -3.555 5.857 13.309 1.00 95.00 73 GLU A O 1
ATOM 624 N N . ASN A 1 74 ? -1.418 5.649 12.706 1.00 92.06 74 ASN A N 1
ATOM 625 C CA . ASN A 1 74 ? -1.394 6.860 11.903 1.00 92.06 74 ASN A CA 1
ATOM 626 C C . ASN A 1 74 ? -1.717 6.552 10.438 1.00 92.06 74 ASN A C 1
ATOM 628 O O . ASN A 1 74 ? -0.907 6.008 9.689 1.00 92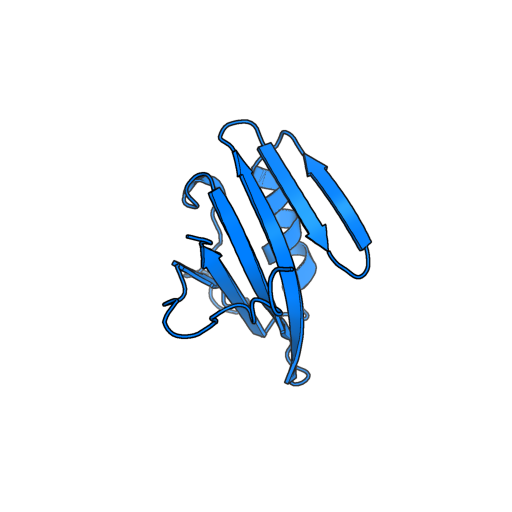.06 74 ASN A O 1
ATOM 632 N N . ILE A 1 75 ? -2.890 6.989 9.985 1.00 88.56 75 ILE A N 1
ATOM 633 C CA . ILE A 1 75 ? -3.352 6.740 8.615 1.00 88.56 75 ILE A CA 1
ATOM 634 C C . ILE A 1 75 ? -2.473 7.391 7.541 1.00 88.56 75 ILE A C 1
ATOM 636 O O . ILE A 1 75 ? -2.428 6.917 6.405 1.00 88.56 75 ILE A O 1
ATOM 640 N N . ASN A 1 76 ? -1.744 8.454 7.896 1.00 89.25 76 ASN A N 1
ATOM 641 C CA . ASN A 1 76 ? -0.834 9.132 6.977 1.00 89.25 76 ASN A CA 1
ATOM 642 C C . ASN A 1 76 ? 0.393 8.279 6.628 1.00 89.25 76 ASN A C 1
ATOM 644 O O . ASN A 1 76 ? 0.983 8.482 5.566 1.00 89.25 76 ASN A O 1
ATOM 648 N N . ASP A 1 77 ? 0.727 7.277 7.444 1.00 91.69 77 ASP A N 1
ATOM 649 C CA . ASP A 1 77 ? 1.822 6.351 7.149 1.00 91.69 77 ASP A CA 1
ATOM 650 C C . ASP A 1 77 ? 1.545 5.549 5.870 1.00 91.69 77 ASP A C 1
ATOM 652 O O . ASP A 1 77 ? 2.480 5.143 5.181 1.00 91.69 77 ASP A O 1
ATOM 656 N N . LEU A 1 78 ? 0.274 5.397 5.474 1.00 88.81 78 LEU A N 1
ATOM 657 C CA . LEU A 1 78 ? -0.088 4.766 4.207 1.00 88.81 78 LEU A CA 1
ATOM 658 C C . LEU A 1 78 ? 0.393 5.576 2.999 1.00 88.81 78 LEU A C 1
ATOM 660 O O . LEU A 1 78 ? 0.820 4.992 2.006 1.00 88.81 78 LEU A O 1
ATOM 664 N N . LYS A 1 79 ? 0.358 6.913 3.074 1.00 88.06 79 LYS A N 1
ATOM 665 C CA . LYS A 1 79 ? 0.883 7.775 2.004 1.00 88.06 79 LYS A CA 1
ATOM 666 C C . LYS A 1 79 ? 2.388 7.614 1.878 1.00 88.06 79 LYS A C 1
ATOM 668 O O . LYS A 1 79 ? 2.899 7.490 0.769 1.00 88.06 79 LYS A O 1
ATOM 673 N N . ILE A 1 80 ? 3.087 7.562 3.009 1.00 87.62 80 ILE A N 1
ATOM 674 C CA . ILE A 1 80 ? 4.531 7.331 3.019 1.00 87.62 80 ILE A CA 1
ATOM 675 C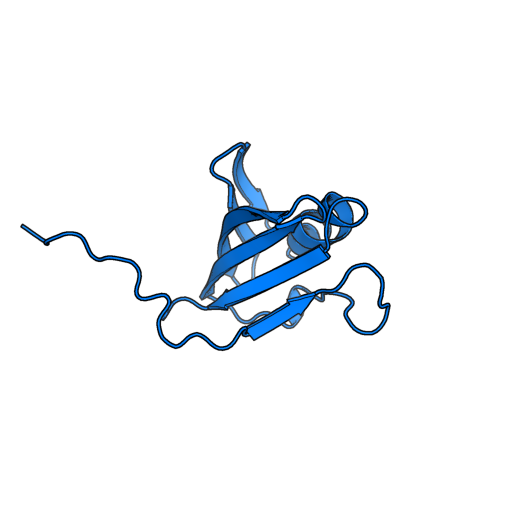 C . ILE A 1 80 ? 4.834 5.963 2.397 1.00 87.62 80 ILE A C 1
ATOM 677 O O . ILE A 1 80 ? 5.686 5.856 1.517 1.00 87.62 80 ILE A O 1
ATOM 681 N N . TYR A 1 81 ? 4.100 4.929 2.814 1.00 87.44 81 TYR A N 1
ATOM 682 C CA . TYR A 1 81 ? 4.320 3.559 2.367 1.00 87.44 81 TYR A CA 1
ATOM 683 C C . TYR A 1 81 ? 4.023 3.356 0.876 1.00 87.44 81 TYR A C 1
ATOM 685 O O . TYR A 1 81 ? 4.795 2.695 0.188 1.00 87.44 81 TYR A O 1
ATOM 693 N N . LEU A 1 82 ? 2.922 3.915 0.369 1.00 85.50 82 LEU A N 1
ATOM 694 C CA . LEU A 1 82 ? 2.506 3.733 -1.020 1.00 85.50 82 LEU A CA 1
ATOM 695 C C . LEU A 1 82 ? 3.162 4.737 -1.957 1.00 85.50 82 LEU A C 1
ATOM 697 O O . LEU A 1 82 ? 3.760 4.328 -2.941 1.00 85.50 82 LEU A O 1
ATOM 701 N N . GLN A 1 83 ? 3.080 6.030 -1.662 1.00 82.44 83 GLN A N 1
ATOM 702 C CA . GLN A 1 83 ? 3.512 7.078 -2.581 1.00 82.44 83 GLN A CA 1
ATOM 703 C C . GLN A 1 83 ? 4.981 7.456 -2.367 1.00 82.44 83 GLN A C 1
ATOM 705 O O . GLN A 1 83 ? 5.767 7.364 -3.303 1.00 82.44 83 GLN A O 1
ATOM 710 N N . GLU A 1 84 ? 5.389 7.849 -1.157 1.00 84.00 84 GLU A N 1
ATOM 711 C CA . GLU A 1 84 ? 6.742 8.404 -0.962 1.00 84.00 84 GLU A CA 1
ATOM 712 C C . GLU A 1 84 ? 7.853 7.369 -1.140 1.00 84.00 84 GLU A C 1
ATOM 714 O O . GLU A 1 84 ? 8.874 7.676 -1.754 1.00 84.00 84 GLU A O 1
ATOM 719 N N . LYS A 1 85 ? 7.658 6.141 -0.644 1.00 84.81 85 LYS A N 1
ATOM 720 C CA . LYS A 1 85 ? 8.622 5.047 -0.835 1.00 84.81 85 LYS A CA 1
ATOM 721 C C . LYS A 1 85 ? 8.749 4.628 -2.295 1.00 84.81 85 LYS A C 1
ATOM 723 O O . LYS A 1 85 ? 9.844 4.287 -2.731 1.00 84.81 85 LYS A O 1
ATOM 728 N N . ASN A 1 86 ? 7.641 4.631 -3.034 1.00 82.12 86 ASN A N 1
ATOM 729 C CA . ASN A 1 86 ? 7.624 4.091 -4.389 1.00 82.12 86 ASN A CA 1
ATOM 730 C C . ASN A 1 86 ? 7.763 5.155 -5.465 1.00 82.12 86 ASN A C 1
ATOM 732 O O . ASN A 1 86 ? 7.857 4.746 -6.612 1.00 82.12 86 ASN A O 1
ATOM 736 N N . LYS A 1 87 ? 7.804 6.459 -5.137 1.00 82.25 87 LYS A N 1
ATOM 737 C CA . LYS A 1 87 ? 7.770 7.530 -6.141 1.00 82.25 87 LYS A CA 1
ATOM 738 C C . LYS A 1 87 ? 8.754 7.252 -7.277 1.00 82.25 87 LYS A C 1
ATOM 740 O O . LYS A 1 87 ? 8.320 6.806 -8.324 1.00 82.25 87 LYS A O 1
ATOM 745 N N . ASN A 1 88 ? 10.059 7.269 -7.027 1.00 83.38 88 ASN A N 1
ATOM 746 C CA . ASN A 1 88 ? 11.067 7.226 -8.098 1.00 83.38 88 ASN A CA 1
ATOM 747 C C . ASN A 1 88 ? 11.209 5.879 -8.840 1.00 83.38 88 ASN A C 1
ATOM 749 O O . ASN A 1 88 ? 11.995 5.778 -9.780 1.00 83.38 88 ASN A O 1
ATOM 753 N N . ILE A 1 89 ? 10.528 4.826 -8.388 1.00 84.19 89 ILE A N 1
ATOM 754 C CA . ILE A 1 89 ? 10.604 3.464 -8.959 1.00 84.19 89 ILE A CA 1
ATOM 755 C C . ILE A 1 89 ? 9.261 3.018 -9.572 1.00 84.19 89 ILE A C 1
ATOM 757 O O . ILE A 1 89 ? 9.191 2.088 -10.375 1.00 84.19 89 ILE A O 1
ATOM 761 N N . CYS A 1 90 ? 8.217 3.732 -9.173 1.00 85.12 90 CYS A N 1
ATOM 762 C CA . CYS A 1 90 ? 6.803 3.720 -9.477 1.00 85.12 90 CYS A CA 1
ATOM 763 C C . CYS A 1 90 ? 6.316 4.197 -10.846 1.00 85.12 90 CYS A C 1
ATOM 765 O O . CYS A 1 90 ? 6.339 5.405 -11.059 1.00 85.12 90 CYS A O 1
ATOM 767 N N . GLN A 1 91 ? 5.762 3.360 -11.730 1.00 84.50 91 GLN A N 1
ATOM 768 C CA . GLN A 1 91 ? 4.953 3.899 -12.835 1.00 84.50 91 GLN A CA 1
ATOM 769 C C . GLN A 1 91 ? 3.513 4.179 -12.380 1.00 84.50 91 GLN A C 1
ATOM 771 O O . GLN A 1 91 ? 3.031 5.307 -12.512 1.00 84.50 91 GLN A O 1
ATOM 776 N N . TYR A 1 92 ? 2.843 3.168 -11.813 1.00 84.38 92 TYR A N 1
ATOM 777 C CA . TYR A 1 92 ? 1.458 3.265 -11.343 1.00 84.38 92 TYR A CA 1
ATOM 778 C C . TYR A 1 92 ? 1.238 2.506 -10.036 1.00 84.38 92 TYR A C 1
ATOM 780 O O . TYR A 1 92 ? 1.867 1.479 -9.787 1.00 84.38 92 TYR A O 1
ATOM 788 N N . ILE A 1 93 ? 0.279 2.966 -9.229 1.00 86.25 93 ILE A N 1
ATOM 789 C CA . ILE A 1 93 ? -0.276 2.175 -8.122 1.00 86.25 93 ILE A CA 1
ATOM 790 C C . ILE A 1 93 ? -1.776 2.038 -8.322 1.00 86.25 93 ILE A C 1
ATOM 792 O O . ILE A 1 93 ? -2.497 3.033 -8.425 1.00 86.25 93 ILE A O 1
ATOM 796 N N . TYR A 1 94 ? -2.234 0.794 -8.335 1.00 86.88 94 TYR A N 1
ATOM 797 C CA . TYR A 1 94 ? -3.633 0.427 -8.441 1.00 86.88 94 TYR A CA 1
ATOM 798 C C . TYR A 1 94 ? -4.149 -0.072 -7.099 1.00 86.88 94 TYR A C 1
ATOM 800 O O . TYR A 1 94 ? -3.591 -1.008 -6.531 1.00 86.88 94 TYR A O 1
ATOM 808 N N . ILE A 1 95 ? -5.243 0.512 -6.612 1.00 87.31 95 ILE A N 1
ATOM 809 C CA . ILE A 1 95 ? -5.878 0.103 -5.355 1.00 87.31 95 ILE A CA 1
ATOM 810 C C . ILE A 1 95 ? -7.236 -0.527 -5.663 1.00 87.31 95 ILE A C 1
ATOM 812 O O . ILE A 1 95 ? -8.116 0.112 -6.247 1.00 87.31 95 ILE A O 1
ATOM 816 N N . TYR A 1 96 ? -7.422 -1.777 -5.245 1.00 86.38 96 TYR A N 1
ATOM 817 C CA . TYR A 1 96 ? -8.647 -2.544 -5.445 1.00 86.38 96 TYR A CA 1
ATOM 818 C C . TYR A 1 96 ? -9.278 -2.888 -4.107 1.00 86.38 96 TYR A C 1
ATOM 820 O O . TYR A 1 96 ? -8.666 -3.571 -3.289 1.00 86.38 96 TYR A O 1
ATOM 828 N N . ARG A 1 97 ? -10.529 -2.480 -3.897 1.00 87.19 97 ARG A N 1
ATOM 829 C CA . ARG A 1 97 ? -11.286 -2.877 -2.707 1.00 87.19 97 ARG A CA 1
ATOM 830 C C . ARG A 1 97 ? -11.679 -4.353 -2.789 1.00 87.19 97 ARG A C 1
ATOM 832 O O . ARG A 1 97 ? -12.129 -4.823 -3.836 1.00 87.19 97 ARG A O 1
ATOM 839 N N . CYS A 1 98 ? -11.510 -5.080 -1.694 1.00 84.31 98 CYS A N 1
ATOM 840 C CA . CYS A 1 98 ? -12.061 -6.415 -1.510 1.00 84.31 98 CYS A CA 1
ATOM 841 C C . CYS A 1 98 ? -13.551 -6.325 -1.164 1.00 84.31 98 CYS A C 1
ATOM 843 O O . CYS A 1 98 ? -13.948 -5.476 -0.369 1.00 84.31 98 CYS A O 1
ATOM 845 N N . GLN A 1 99 ? -14.353 -7.168 -1.819 1.00 71.00 99 GLN A N 1
ATOM 846 C CA . GLN A 1 99 ? -15.773 -7.368 -1.518 1.00 71.00 99 GLN A CA 1
ATOM 847 C C . GLN A 1 99 ? -15.932 -8.353 -0.367 1.00 71.00 99 GLN A C 1
ATOM 849 O O . GLN A 1 99 ? -15.140 -9.327 -0.345 1.00 71.00 99 GLN A O 1
#

Radius of gyration: 13.71 Å; chains: 1; bounding box: 27×46×30 Å

Organism: NCBI:txid1454627

Foldseek 3Di:
DDPDPPPCPPDFDFPAKDALVDPVRQDDLVPDDFAKKWKWFQFPVRDIFIKIWGDDPQWIWIAGPVPGIDIDSDSCVVSCVRDVVCNVGTGMMTITGDD

Sequence (99 aa):
MFPNRRFWVGDRKHAYLFWEKSPKYEFNPRELPDGDFIINIVYYTNDCHAIALRKKQCGIEVFNPNEGLFKSENINDLKIYLQEKNKNICQYIYIYRCQ

Secondary structure (DSSP, 8-state):
---------SS---SEEEETT-GGG---TTTSPSEEEEEEEEETTS-EEEEEEEEETTEEEEEETTTEEEEES-TTHHHIIIIITTGGGEEEEEEEE--